Protein AF-A0A9P8PP50-F1 (afdb_monomer)

Sequence (103 aa):
GYGFPINKITWLDDNSSVSNKIMTSDRKIAKIWDRNDGDLFASMEPSVDINDVEYIPDSGMFFMANESIPMHTYYIPALGPAPKWCSFLDNITEELEEKPSDT

Organism: Wickerhamomyces pijperi (NCBI:txid599730)

Radius of gyration: 14.39 Å; Cα contacts (8 Å, |Δi|>4): 191; chains: 1; bounding box: 34×36×39 Å

Secondary structure (DSSP, 8-state):
--SPPEEEEEE-TT-TTS-SEEEEEESS-EEEEETTT--EEEEE--SS-EEEEEEPTTSSEEEEEESSSSPEEEE-GGG-PPPGGGHHHHHHHHHHHH-----

Structure (mmCIF, N/CA/C/O backbone):
data_AF-A0A9P8PP50-F1
#
_entry.id   AF-A0A9P8PP50-F1
#
loop_
_atom_site.group_PDB
_atom_site.id
_atom_site.type_symbol
_atom_site.label_atom_id
_atom_site.label_alt_id
_atom_site.label_comp_id
_atom_site.label_asym_id
_atom_site.label_entity_id
_atom_site.label_seq_id
_atom_site.pdbx_PDB_ins_code
_atom_site.Cartn_x
_atom_site.Cartn_y
_atom_site.Cartn_z
_atom_site.occupancy
_atom_site.B_iso_or_equiv
_atom_site.auth_seq_id
_atom_site.auth_comp_id
_atom_site.auth_asym_id
_atom_site.auth_atom_id
_atom_site.pdbx_PDB_model_num
ATOM 1 N N . GLY A 1 1 ? 7.751 -18.285 -1.659 1.00 52.47 1 GLY A N 1
ATOM 2 C CA . GLY A 1 1 ? 6.366 -17.801 -1.835 1.00 52.47 1 GLY A CA 1
ATOM 3 C C . GLY A 1 1 ? 5.400 -18.905 -1.460 1.00 52.47 1 GLY A C 1
ATOM 4 O O . GLY A 1 1 ? 5.822 -20.053 -1.416 1.00 52.47 1 GLY A O 1
ATOM 5 N N . TYR A 1 2 ? 4.139 -18.567 -1.188 1.00 67.06 2 TYR A N 1
ATOM 6 C CA . TYR A 1 2 ? 3.116 -19.527 -0.743 1.00 67.06 2 TYR A CA 1
ATOM 7 C C . TYR A 1 2 ? 2.372 -20.231 -1.896 1.00 67.06 2 TYR A C 1
ATOM 9 O O . TYR A 1 2 ? 1.509 -21.064 -1.641 1.00 67.06 2 TYR A O 1
ATOM 17 N N . GLY A 1 3 ? 2.709 -19.925 -3.155 1.00 75.56 3 GLY A N 1
ATOM 18 C CA . GLY A 1 3 ? 2.131 -20.580 -4.337 1.00 75.56 3 GLY A CA 1
ATOM 19 C C . GLY A 1 3 ? 0.712 -20.125 -4.694 1.00 75.56 3 GLY A C 1
ATOM 20 O O . GLY A 1 3 ? 0.064 -20.759 -5.521 1.00 75.56 3 GLY A O 1
ATOM 21 N N . PHE A 1 4 ? 0.226 -19.043 -4.082 1.00 84.38 4 PHE A N 1
ATOM 22 C CA . PHE A 1 4 ? -1.035 -18.401 -4.447 1.00 84.38 4 PHE A CA 1
ATOM 23 C C . PHE A 1 4 ? -0.850 -17.485 -5.666 1.00 84.38 4 PHE A C 1
ATOM 25 O O . PHE A 1 4 ? 0.272 -17.047 -5.925 1.00 84.38 4 PHE A O 1
ATOM 32 N N . PRO A 1 5 ? -1.922 -17.206 -6.431 1.00 87.38 5 PRO A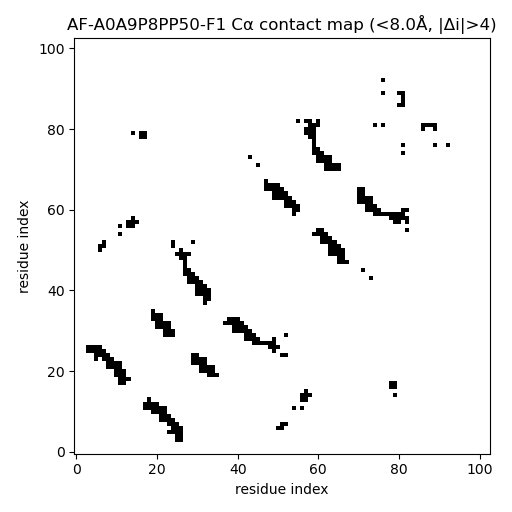 N 1
ATOM 33 C CA . PRO A 1 5 ? -1.853 -16.229 -7.506 1.00 87.38 5 PRO A CA 1
ATOM 34 C C . PRO A 1 5 ? -1.532 -14.838 -6.947 1.00 87.38 5 PRO A C 1
ATOM 36 O O . PRO A 1 5 ? -2.029 -14.453 -5.886 1.00 87.38 5 PRO A O 1
ATOM 39 N N . ILE A 1 6 ? -0.717 -14.097 -7.696 1.00 87.12 6 ILE A N 1
ATOM 40 C CA . ILE A 1 6 ? -0.468 -12.681 -7.439 1.00 87.12 6 ILE A CA 1
ATOM 41 C C . ILE A 1 6 ? -1.736 -11.932 -7.849 1.00 87.12 6 ILE A C 1
ATOM 43 O O . ILE A 1 6 ? -2.140 -11.986 -9.012 1.00 87.12 6 ILE A O 1
ATOM 47 N N . ASN A 1 7 ? -2.364 -11.251 -6.896 1.00 86.50 7 ASN A N 1
ATOM 48 C CA . ASN A 1 7 ? -3.598 -10.502 -7.118 1.00 86.50 7 ASN A CA 1
ATOM 49 C C . ASN A 1 7 ? -3.310 -9.128 -7.727 1.00 86.50 7 ASN A C 1
ATOM 51 O O . ASN A 1 7 ? -4.066 -8.660 -8.576 1.00 86.50 7 ASN A O 1
ATOM 55 N N . LYS A 1 8 ? -2.215 -8.480 -7.304 1.00 87.69 8 LYS A N 1
ATOM 56 C CA . LYS A 1 8 ? -1.884 -7.122 -7.743 1.00 87.69 8 LYS A CA 1
ATOM 57 C C . LYS A 1 8 ? -0.389 -6.854 -7.759 1.00 87.69 8 LYS A C 1
ATOM 59 O O . LYS A 1 8 ? 0.349 -7.318 -6.890 1.00 87.69 8 LYS A O 1
ATOM 64 N N . ILE A 1 9 ? 0.038 -6.083 -8.753 1.00 90.88 9 ILE A N 1
ATOM 65 C CA . ILE A 1 9 ? 1.404 -5.587 -8.897 1.00 90.88 9 ILE A CA 1
ATOM 66 C C . ILE A 1 9 ? 1.306 -4.100 -9.205 1.00 90.88 9 ILE A C 1
ATOM 68 O O . ILE A 1 9 ? 0.653 -3.722 -10.178 1.00 90.88 9 ILE A O 1
ATOM 72 N N . THR A 1 10 ? 1.959 -3.277 -8.392 1.00 88.12 10 THR A N 1
ATOM 73 C CA . THR A 1 10 ? 1.894 -1.821 -8.515 1.00 88.12 10 THR A CA 1
ATOM 74 C C . THR A 1 10 ? 3.280 -1.210 -8.352 1.00 88.12 10 THR A C 1
ATOM 76 O O . THR A 1 10 ? 4.064 -1.638 -7.504 1.00 88.12 10 THR A O 1
ATOM 79 N N . TRP A 1 11 ? 3.585 -0.210 -9.174 1.00 87.25 11 TRP A N 1
ATOM 80 C CA . TRP A 1 11 ? 4.819 0.566 -9.082 1.00 87.25 11 TRP A CA 1
ATOM 81 C C . TRP A 1 11 ? 4.666 1.661 -8.032 1.00 87.25 11 TRP A C 1
ATOM 83 O O . TRP A 1 11 ? 3.649 2.342 -8.008 1.00 87.25 11 TRP A O 1
ATOM 93 N N . LEU A 1 12 ? 5.680 1.842 -7.190 1.00 82.62 12 LEU A N 1
ATOM 94 C CA . LEU A 1 12 ? 5.729 2.900 -6.177 1.00 82.62 12 LEU A CA 1
ATOM 95 C C . LEU A 1 12 ? 6.561 4.095 -6.671 1.00 82.62 12 LEU A C 1
ATOM 97 O O . LEU A 1 12 ? 7.268 4.732 -5.898 1.00 82.62 12 LEU A O 1
ATOM 101 N N . ASP A 1 13 ? 6.501 4.382 -7.973 1.00 72.69 13 ASP A N 1
ATOM 102 C CA . ASP A 1 13 ? 7.354 5.384 -8.628 1.00 72.69 13 ASP A CA 1
ATOM 103 C C . ASP A 1 13 ? 6.878 6.832 -8.413 1.00 72.69 13 ASP A C 1
ATOM 105 O O . ASP A 1 13 ? 7.621 7.767 -8.706 1.00 72.69 13 ASP A O 1
ATOM 109 N N . ASP A 1 14 ? 5.673 7.031 -7.871 1.00 66.25 14 ASP A N 1
ATOM 110 C CA . ASP A 1 14 ? 5.122 8.371 -7.632 1.00 66.25 14 ASP A CA 1
ATOM 111 C C . ASP A 1 14 ? 5.824 9.110 -6.487 1.00 66.25 14 ASP A C 1
ATOM 113 O O . ASP A 1 14 ? 5.825 10.337 -6.455 1.00 66.25 14 ASP A O 1
ATOM 117 N N . ASN A 1 15 ? 6.452 8.391 -5.552 1.00 62.47 15 ASN A N 1
ATOM 118 C CA . ASN A 1 15 ? 7.096 9.020 -4.406 1.00 62.47 15 ASN A CA 1
ATOM 119 C C . ASN A 1 15 ? 8.529 9.452 -4.761 1.00 62.47 15 ASN A C 1
ATOM 121 O O . ASN A 1 15 ? 9.434 8.628 -4.899 1.00 62.47 15 ASN A O 1
ATOM 125 N N . SER A 1 16 ? 8.753 10.765 -4.864 1.00 55.81 16 SER A N 1
ATOM 126 C CA . SER A 1 16 ? 10.050 11.358 -5.248 1.00 55.81 16 SER A CA 1
ATOM 127 C C . SER A 1 16 ? 11.219 10.955 -4.331 1.00 55.81 16 SER A C 1
ATOM 129 O O . SER A 1 16 ? 12.376 11.001 -4.748 1.00 55.81 16 SER A O 1
ATOM 131 N N . SER A 1 17 ? 10.930 10.548 -3.092 1.00 56.81 17 SER A N 1
ATOM 132 C CA . SER A 1 17 ? 11.917 10.135 -2.084 1.00 56.81 17 SER A CA 1
ATOM 133 C C . SER A 1 17 ? 12.353 8.673 -2.223 1.00 56.81 17 SER A C 1
ATOM 135 O O . SER A 1 17 ? 13.456 8.321 -1.808 1.00 56.81 17 SER A O 1
ATOM 137 N N . VAL A 1 18 ? 11.502 7.818 -2.800 1.00 61.62 18 VAL A N 1
ATOM 138 C CA . VAL A 1 18 ? 11.705 6.365 -2.856 1.00 61.62 18 VAL A CA 1
ATOM 139 C C . VAL A 1 18 ? 11.313 5.838 -4.237 1.00 61.62 18 VAL A C 1
ATOM 141 O O . VAL A 1 18 ? 10.415 5.019 -4.399 1.00 61.62 18 VAL A O 1
ATOM 144 N N . SER A 1 19 ? 12.003 6.349 -5.254 1.00 66.69 19 SER A N 1
ATOM 145 C CA . SER A 1 19 ? 11.837 5.885 -6.633 1.00 66.69 19 SER A CA 1
ATOM 146 C C . SER A 1 19 ? 12.358 4.452 -6.807 1.00 66.69 19 SER A C 1
ATOM 148 O O . SER A 1 19 ? 13.340 4.065 -6.168 1.00 66.69 19 SER A O 1
ATOM 150 N N . ASN A 1 20 ? 11.755 3.683 -7.722 1.00 78.75 20 ASN A N 1
ATOM 151 C CA . ASN A 1 20 ? 12.170 2.326 -8.105 1.00 78.75 20 ASN A CA 1
ATOM 152 C C . ASN A 1 20 ? 11.827 1.212 -7.104 1.00 78.75 20 ASN A C 1
ATOM 154 O O . ASN A 1 20 ? 12.578 0.244 -6.969 1.00 78.75 20 ASN A O 1
ATOM 158 N N . LYS A 1 21 ? 10.674 1.290 -6.435 1.00 87.06 21 LYS A N 1
ATOM 159 C CA . LYS A 1 21 ? 10.134 0.154 -5.674 1.00 87.06 21 LYS A CA 1
ATOM 160 C C . LYS A 1 21 ? 8.898 -0.422 -6.343 1.00 87.06 21 LYS A C 1
ATOM 162 O O . LYS A 1 21 ? 8.105 0.286 -6.960 1.00 87.06 21 LYS A O 1
ATOM 167 N N . ILE A 1 22 ? 8.738 -1.732 -6.220 1.00 89.75 22 ILE A N 1
ATOM 168 C CA . ILE A 1 22 ? 7.585 -2.457 -6.743 1.00 89.75 22 ILE A CA 1
ATOM 169 C C . ILE A 1 22 ? 6.882 -3.177 -5.602 1.00 89.75 22 ILE A C 1
ATOM 171 O O . ILE A 1 22 ? 7.508 -3.870 -4.801 1.00 89.75 22 ILE A O 1
ATOM 175 N N . MET A 1 23 ? 5.567 -3.017 -5.531 1.00 89.94 23 MET A N 1
ATOM 176 C CA . MET A 1 23 ? 4.721 -3.760 -4.615 1.00 89.94 23 MET A CA 1
ATOM 177 C C . MET A 1 23 ? 4.088 -4.939 -5.349 1.00 89.94 23 MET A C 1
ATOM 179 O O . MET A 1 23 ? 3.480 -4.779 -6.405 1.00 89.94 23 MET A O 1
ATOM 183 N N . THR A 1 24 ? 4.191 -6.125 -4.763 1.00 90.94 24 THR A N 1
ATOM 184 C CA . THR A 1 24 ? 3.524 -7.348 -5.218 1.00 90.94 24 THR A CA 1
ATOM 185 C C . THR A 1 24 ? 2.632 -7.868 -4.101 1.00 90.94 24 THR A C 1
ATOM 187 O O . THR A 1 24 ? 3.122 -8.076 -2.991 1.00 90.94 24 THR A O 1
ATOM 190 N N . SER A 1 25 ? 1.358 -8.118 -4.380 1.00 91.25 25 SER A N 1
ATOM 191 C CA . SER A 1 25 ? 0.418 -8.677 -3.409 1.00 91.25 25 SER A CA 1
ATOM 192 C C . SER A 1 25 ? -0.110 -10.028 -3.861 1.00 91.25 25 SER A C 1
ATOM 194 O O . SER A 1 25 ? -0.685 -10.148 -4.942 1.00 91.25 25 SER A O 1
ATOM 196 N N . ASP A 1 26 ? 0.013 -11.013 -2.980 1.00 90.56 26 ASP A N 1
ATOM 197 C CA . ASP A 1 26 ? -0.693 -12.289 -3.048 1.00 90.56 26 ASP A CA 1
ATOM 198 C C . ASP A 1 26 ? -1.958 -12.217 -2.178 1.00 90.56 26 ASP A C 1
ATOM 200 O O . ASP A 1 26 ? -2.199 -11.236 -1.472 1.00 90.56 26 ASP A O 1
ATOM 204 N N . ARG A 1 27 ? -2.733 -13.307 -2.146 1.00 88.88 27 ARG A N 1
ATOM 205 C CA . ARG A 1 27 ? -3.890 -13.455 -1.248 1.00 88.88 27 ARG A CA 1
ATOM 206 C C . ARG A 1 27 ? -3.542 -13.352 0.245 1.00 88.88 27 ARG A C 1
ATOM 208 O O . ARG A 1 27 ? -4.414 -13.043 1.041 1.00 88.88 27 ARG A O 1
ATOM 215 N N . LYS A 1 28 ? -2.302 -13.634 0.653 1.00 86.75 28 LYS A N 1
ATOM 216 C CA . LYS A 1 28 ? -1.914 -13.642 2.079 1.00 86.75 28 LYS A CA 1
ATOM 217 C C . LYS A 1 28 ? -0.889 -12.596 2.477 1.00 86.75 28 LYS A C 1
ATOM 219 O O . LYS A 1 28 ? -0.782 -12.289 3.655 1.00 86.75 28 LYS A O 1
ATOM 224 N N . ILE A 1 29 ? -0.073 -12.135 1.536 1.00 89.56 29 ILE A N 1
ATOM 225 C CA . ILE A 1 29 ? 1.092 -11.308 1.844 1.00 89.56 29 ILE A CA 1
ATOM 226 C C . ILE A 1 29 ? 1.238 -10.260 0.761 1.00 89.56 29 ILE A C 1
ATOM 228 O O . ILE A 1 29 ? 1.188 -10.588 -0.424 1.00 89.56 29 ILE A O 1
ATOM 232 N N . ALA A 1 30 ? 1.500 -9.031 1.181 1.00 90.88 30 ALA A N 1
ATOM 233 C CA . ALA A 1 30 ? 1.979 -7.977 0.308 1.00 90.88 30 ALA A CA 1
ATOM 234 C C . ALA A 1 30 ? 3.466 -7.731 0.575 1.00 90.88 30 ALA A C 1
ATOM 236 O O . ALA A 1 30 ? 3.896 -7.581 1.715 1.00 90.88 30 ALA A O 1
ATOM 237 N N . LYS A 1 31 ? 4.272 -7.718 -0.481 1.00 90.56 31 LYS A N 1
ATOM 238 C CA . LYS A 1 31 ? 5.721 -7.521 -0.421 1.00 90.56 31 LYS A CA 1
ATOM 239 C C . LYS A 1 31 ? 6.124 -6.325 -1.248 1.00 90.56 31 LYS A C 1
ATOM 241 O O . LYS A 1 31 ? 5.552 -6.080 -2.306 1.00 90.56 31 LYS A O 1
ATOM 246 N N . ILE A 1 32 ? 7.135 -5.623 -0.766 1.00 90.81 32 ILE A N 1
ATOM 247 C CA . ILE A 1 32 ? 7.746 -4.499 -1.457 1.00 90.81 32 ILE A CA 1
ATOM 248 C C . ILE A 1 32 ? 9.181 -4.886 -1.763 1.00 90.81 32 ILE A C 1
ATOM 250 O O . ILE A 1 32 ? 9.925 -5.294 -0.870 1.00 90.81 32 ILE A O 1
ATOM 254 N N . TRP A 1 33 ? 9.550 -4.757 -3.026 1.00 90.06 33 TRP A N 1
ATOM 255 C CA . TRP A 1 33 ? 10.859 -5.114 -3.542 1.00 90.06 33 TRP A CA 1
ATOM 256 C C . TRP A 1 33 ? 11.544 -3.881 -4.101 1.00 90.06 33 TRP A C 1
ATOM 258 O O . TRP A 1 33 ? 10.889 -2.982 -4.643 1.00 90.06 33 TRP A O 1
ATOM 268 N N . ASP A 1 34 ? 12.864 -3.855 -3.987 1.00 88.44 34 ASP A N 1
ATOM 269 C CA . ASP A 1 34 ? 13.670 -2.922 -4.754 1.00 88.44 34 ASP A CA 1
ATOM 270 C C . ASP A 1 34 ? 13.780 -3.398 -6.203 1.00 88.44 34 ASP A C 1
ATOM 272 O O . ASP A 1 34 ? 14.056 -4.569 -6.471 1.00 88.44 34 ASP A O 1
ATOM 276 N N . ARG A 1 35 ? 13.549 -2.498 -7.156 1.00 84.12 35 ARG A N 1
ATOM 277 C CA . ARG A 1 35 ? 13.644 -2.817 -8.582 1.00 84.12 35 ARG A CA 1
ATOM 278 C C . ARG A 1 35 ? 15.089 -3.046 -9.024 1.00 84.12 35 ARG A C 1
ATOM 280 O O . ARG A 1 35 ? 15.295 -3.787 -9.983 1.00 84.12 35 ARG A O 1
ATOM 287 N N . ASN A 1 36 ? 16.056 -2.388 -8.386 1.00 84.00 36 ASN A N 1
ATOM 288 C CA . ASN A 1 36 ? 17.449 -2.415 -8.826 1.00 84.00 36 ASN A CA 1
ATOM 289 C C . ASN A 1 36 ? 18.149 -3.697 -8.376 1.00 84.00 36 ASN A C 1
ATOM 291 O O . ASN A 1 36 ? 18.748 -4.390 -9.197 1.00 84.00 36 ASN A O 1
ATOM 295 N N . ASP A 1 37 ? 18.007 -4.027 -7.09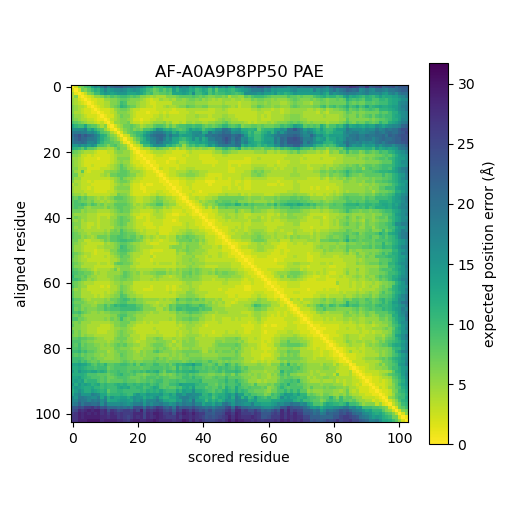3 1.00 82.56 37 ASP A N 1
ATOM 296 C CA . ASP A 1 37 ? 18.726 -5.144 -6.474 1.00 82.56 37 ASP A CA 1
ATOM 297 C C . ASP A 1 37 ? 17.855 -6.404 -6.335 1.00 82.56 37 ASP A C 1
ATOM 299 O O . ASP A 1 37 ? 18.370 -7.507 -6.166 1.00 82.56 37 ASP A O 1
ATOM 303 N N . GLY A 1 38 ? 16.526 -6.271 -6.439 1.00 82.81 38 GLY A N 1
ATOM 304 C CA . GLY A 1 38 ? 15.590 -7.370 -6.182 1.00 82.81 38 GLY A CA 1
ATOM 305 C C . GLY A 1 38 ? 15.466 -7.729 -4.699 1.00 82.81 38 GLY A C 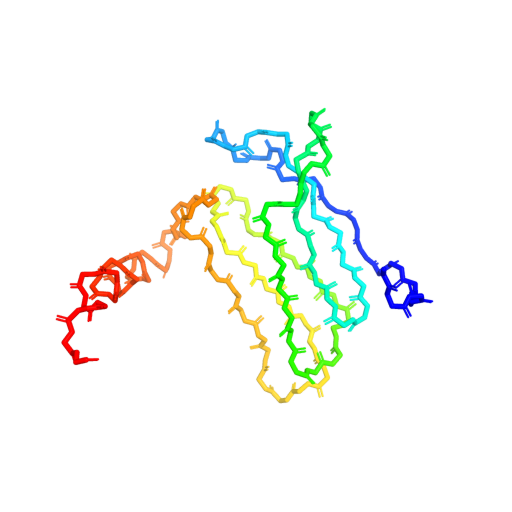1
ATOM 306 O O . GLY A 1 38 ? 14.805 -8.714 -4.361 1.00 82.81 38 GLY A O 1
ATOM 307 N N . ASP A 1 39 ? 16.081 -6.938 -3.819 1.00 87.56 39 ASP A N 1
ATOM 308 C CA . ASP A 1 39 ? 16.040 -7.139 -2.379 1.00 87.56 39 ASP A CA 1
ATOM 309 C C . ASP A 1 39 ? 14.656 -6.823 -1.809 1.00 87.56 39 ASP A C 1
ATOM 311 O O . ASP A 1 39 ? 13.939 -5.914 -2.247 1.00 87.56 39 ASP A O 1
ATOM 315 N N . LEU A 1 40 ? 14.269 -7.605 -0.803 1.00 87.12 40 LEU A N 1
ATOM 316 C CA . LEU A 1 40 ? 13.009 -7.420 -0.100 1.00 87.12 40 LEU A CA 1
ATOM 317 C C . LEU A 1 40 ? 13.134 -6.226 0.849 1.00 87.12 40 LEU A C 1
ATOM 319 O O . LEU A 1 40 ? 13.896 -6.274 1.810 1.00 87.12 40 LEU A O 1
ATOM 323 N N . PHE A 1 41 ? 12.340 -5.186 0.612 1.00 86.81 41 PHE A N 1
ATOM 324 C CA . PHE A 1 41 ? 12.302 -4.006 1.469 1.00 86.81 41 PHE A CA 1
ATOM 325 C C . PHE A 1 41 ? 11.392 -4.221 2.682 1.00 86.81 41 PHE A C 1
ATOM 327 O O . PHE A 1 41 ? 11.797 -4.014 3.821 1.00 86.81 41 PHE A O 1
ATOM 334 N N . ALA A 1 42 ? 10.155 -4.658 2.438 1.00 87.44 42 ALA A N 1
ATOM 335 C CA . 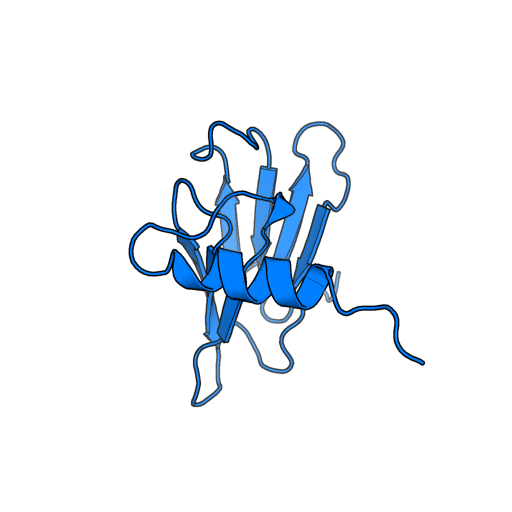ALA A 1 42 ? 9.170 -4.892 3.488 1.00 87.44 42 ALA A CA 1
ATOM 336 C C . ALA A 1 42 ? 8.220 -6.034 3.114 1.00 87.44 42 ALA A C 1
ATOM 338 O O . ALA A 1 42 ? 7.925 -6.264 1.937 1.00 87.44 42 ALA A O 1
ATOM 339 N N . SER A 1 43 ? 7.722 -6.737 4.132 1.00 89.50 43 SER A N 1
ATOM 340 C CA . SER A 1 43 ? 6.704 -7.784 4.012 1.00 89.50 43 SER A CA 1
ATOM 341 C C . SER A 1 43 ? 5.562 -7.465 4.968 1.00 89.50 43 SER A C 1
ATOM 343 O O . SER A 1 43 ? 5.778 -7.325 6.169 1.00 89.50 43 SER A O 1
ATOM 345 N N . MET A 1 44 ? 4.358 -7.338 4.430 1.00 88.62 44 MET A N 1
ATOM 346 C CA . MET A 1 44 ? 3.127 -7.086 5.166 1.00 88.62 44 MET A CA 1
ATOM 347 C C . MET A 1 44 ? 2.294 -8.367 5.159 1.00 88.62 44 MET A C 1
ATOM 349 O O . MET A 1 44 ? 1.838 -8.819 4.106 1.00 88.62 44 MET A O 1
ATOM 353 N N . GLU A 1 45 ? 2.122 -8.956 6.340 1.00 88.19 45 GLU A N 1
ATOM 354 C CA . GLU A 1 45 ? 1.438 -10.236 6.537 1.00 88.19 45 GLU A CA 1
ATOM 355 C C . GLU A 1 45 ? 0.191 -10.027 7.407 1.00 88.19 45 GLU A C 1
ATOM 357 O O . GLU A 1 45 ? 0.274 -10.087 8.637 1.00 88.19 45 GLU A O 1
ATOM 362 N N . PRO A 1 46 ? -0.974 -9.730 6.809 1.00 84.62 46 PRO A N 1
ATOM 363 C CA . PRO A 1 46 ? -2.224 -9.737 7.549 1.00 84.62 46 PRO A CA 1
ATOM 364 C C . PRO A 1 46 ? -2.622 -11.165 7.941 1.00 84.62 46 PRO A C 1
ATOM 366 O O . PRO A 1 46 ? -2.316 -12.146 7.265 1.00 84.62 46 PRO A O 1
ATOM 369 N N . SER A 1 47 ? -3.361 -11.281 9.043 1.00 86.12 47 SER A N 1
ATOM 370 C CA . SER A 1 47 ? -3.906 -12.558 9.525 1.00 86.12 47 SER A CA 1
ATOM 371 C C . SER A 1 47 ? -5.062 -13.087 8.669 1.00 86.12 47 SER A C 1
ATOM 373 O O . SER A 1 47 ? -5.435 -14.256 8.782 1.00 86.12 47 SER A O 1
ATOM 375 N N . VAL A 1 48 ? -5.625 -12.230 7.820 1.00 88.81 48 VAL A N 1
ATOM 376 C CA . VAL A 1 48 ? -6.784 -12.491 6.967 1.00 88.81 48 VAL A CA 1
ATOM 377 C C . VAL A 1 48 ? -6.420 -12.337 5.497 1.00 88.81 48 VAL A C 1
ATOM 379 O O . VAL A 1 48 ? -5.474 -11.632 5.148 1.00 88.81 48 VAL A O 1
ATOM 382 N N . ASP A 1 49 ? -7.185 -13.001 4.634 1.00 88.69 49 ASP A N 1
ATOM 383 C CA . ASP A 1 49 ? -6.936 -12.975 3.198 1.00 88.69 49 ASP A CA 1
ATOM 384 C C . ASP A 1 49 ? -7.187 -11.575 2.611 1.00 88.69 49 ASP A C 1
ATOM 386 O O . ASP A 1 49 ? -8.205 -10.938 2.893 1.00 88.69 49 ASP A O 1
ATOM 390 N N . ILE A 1 50 ? -6.244 -11.122 1.787 1.00 89.50 50 ILE A N 1
ATOM 391 C CA . ILE A 1 50 ? -6.265 -9.873 1.033 1.00 89.50 50 ILE A CA 1
ATOM 392 C C . ILE A 1 50 ? -6.920 -10.121 -0.326 1.00 89.50 50 ILE A C 1
ATOM 394 O O . ILE A 1 50 ? -6.506 -10.998 -1.091 1.00 89.50 50 ILE A O 1
ATOM 398 N N . ASN A 1 51 ? -7.887 -9.276 -0.655 1.00 89.31 51 ASN A N 1
ATOM 399 C CA . ASN A 1 51 ? -8.511 -9.217 -1.968 1.00 89.31 51 ASN A CA 1
ATOM 400 C C . ASN A 1 51 ? -7.823 -8.192 -2.870 1.00 89.31 51 ASN A C 1
ATOM 402 O O . ASN A 1 51 ? -7.534 -8.494 -4.025 1.00 89.31 51 ASN A O 1
ATOM 406 N N . ASP A 1 52 ? -7.535 -7.003 -2.338 1.00 88.38 52 ASP A N 1
ATOM 407 C CA . ASP A 1 52 ? -6.915 -5.912 -3.090 1.00 88.38 52 ASP A CA 1
ATOM 408 C C . ASP A 1 52 ? -6.048 -5.032 -2.176 1.00 88.38 52 ASP A C 1
ATOM 410 O O . ASP A 1 52 ? -6.291 -4.948 -0.970 1.00 88.38 52 ASP A O 1
ATOM 414 N N . VAL A 1 53 ? -5.040 -4.376 -2.750 1.00 90.25 53 VAL A N 1
ATOM 415 C CA . VAL A 1 53 ? -4.160 -3.426 -2.058 1.00 90.25 53 VAL A CA 1
ATOM 416 C C . VAL A 1 53 ? -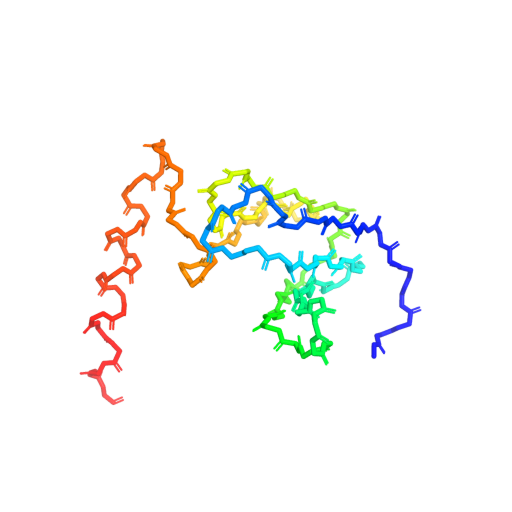4.011 -2.166 -2.893 1.00 90.25 53 VAL A C 1
ATOM 418 O O . VAL A 1 53 ? -3.681 -2.242 -4.072 1.00 90.25 53 VAL A O 1
ATOM 421 N N . GLU A 1 54 ? -4.193 -1.004 -2.285 1.00 89.69 54 GLU A N 1
ATOM 422 C CA . GLU A 1 54 ? -3.972 0.291 -2.926 1.00 89.69 54 GLU A CA 1
ATOM 423 C C . GLU A 1 54 ? -2.978 1.109 -2.105 1.00 89.69 54 GLU A C 1
ATOM 425 O O . GLU A 1 54 ? -3.084 1.166 -0.879 1.00 89.69 54 GLU A O 1
ATOM 430 N N . TYR A 1 55 ? -2.008 1.735 -2.769 1.00 88.38 55 TYR A N 1
ATOM 431 C CA . TYR A 1 55 ? -1.097 2.675 -2.119 1.00 88.38 55 TYR A CA 1
ATOM 432 C C . TYR A 1 55 ? -1.576 4.099 -2.378 1.00 88.38 55 TYR A C 1
ATOM 434 O O . TYR A 1 55 ? -2.202 4.385 -3.397 1.00 88.38 55 TYR A O 1
ATOM 442 N N . ILE A 1 56 ? -1.280 5.003 -1.454 1.00 86.94 56 ILE A N 1
ATOM 443 C CA . ILE A 1 56 ? -1.577 6.418 -1.644 1.00 86.94 56 ILE A CA 1
ATOM 444 C C . ILE A 1 56 ? -0.321 7.107 -2.198 1.00 86.94 56 ILE A C 1
ATOM 446 O O . ILE A 1 56 ? 0.723 7.049 -1.537 1.00 86.94 56 ILE A O 1
ATOM 450 N N . PRO A 1 57 ? -0.410 7.795 -3.351 1.00 84.25 57 PRO A N 1
ATOM 451 C CA . PRO A 1 57 ? 0.706 8.548 -3.919 1.00 84.25 57 PRO A CA 1
ATOM 452 C C . PRO A 1 57 ? 1.315 9.541 -2.922 1.00 84.25 57 PRO A C 1
ATOM 454 O O . PRO A 1 57 ? 0.611 10.080 -2.067 1.00 84.25 57 PRO A O 1
ATOM 457 N N . ASP A 1 58 ? 2.625 9.773 -3.035 1.00 82.00 58 ASP A N 1
ATOM 458 C CA . ASP A 1 58 ? 3.407 10.668 -2.164 1.00 82.00 58 ASP A CA 1
ATOM 459 C C . ASP A 1 58 ? 3.374 10.340 -0.658 1.00 82.00 58 ASP A C 1
ATOM 461 O O . ASP A 1 58 ? 3.769 11.165 0.167 1.00 82.00 58 ASP A O 1
ATOM 465 N N . SER A 1 59 ? 2.929 9.141 -0.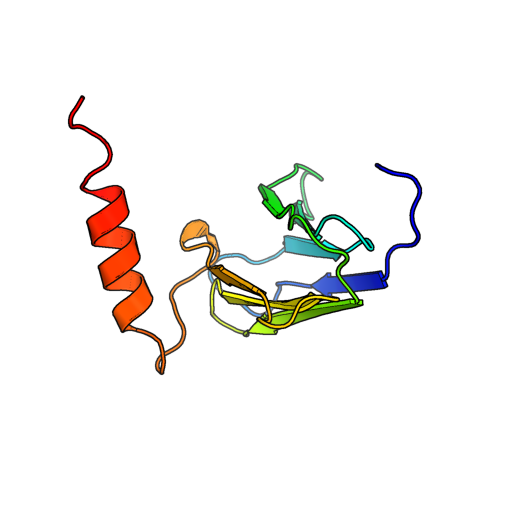270 1.00 84.44 59 SER A N 1
ATOM 466 C CA . SER A 1 59 ? 2.873 8.737 1.138 1.00 84.44 59 SER A CA 1
ATOM 467 C C . SER A 1 59 ? 3.322 7.295 1.365 1.00 84.44 59 SER A C 1
ATOM 469 O O . SER A 1 59 ? 3.380 6.492 0.435 1.00 84.44 59 SER A O 1
ATOM 471 N N . GLY A 1 60 ? 3.614 6.960 2.622 1.00 85.38 60 GLY A N 1
ATOM 472 C CA . GLY A 1 60 ? 3.918 5.594 3.059 1.00 85.38 60 GLY A CA 1
ATOM 473 C C . GLY A 1 60 ? 2.687 4.744 3.402 1.00 85.38 60 GLY A C 1
ATOM 474 O O . GLY A 1 60 ? 2.831 3.722 4.074 1.00 85.38 60 GLY A O 1
ATOM 475 N N . MET A 1 61 ? 1.472 5.176 3.035 1.00 88.44 61 MET A N 1
ATOM 476 C CA . MET A 1 61 ? 0.224 4.508 3.423 1.00 88.44 61 MET A CA 1
ATOM 477 C C . MET A 1 61 ? -0.294 3.523 2.369 1.00 88.44 61 MET A C 1
ATOM 479 O O . MET A 1 61 ? -0.385 3.833 1.181 1.00 88.44 61 MET A O 1
ATOM 483 N N . PHE A 1 62 ? -0.733 2.363 2.855 1.00 89.69 62 PHE A N 1
ATOM 484 C CA . PHE A 1 62 ? -1.312 1.269 2.084 1.00 89.69 62 PHE A CA 1
ATOM 485 C C . PHE A 1 62 ? -2.663 0.870 2.668 1.00 89.69 62 PHE A C 1
ATOM 487 O O . PHE A 1 62 ? -2.780 0.599 3.863 1.00 89.69 62 PHE A O 1
ATOM 494 N N . PHE A 1 63 ? -3.673 0.766 1.815 1.00 90.31 63 PHE A N 1
ATOM 495 C CA . PHE A 1 63 ? -4.975 0.213 2.153 1.00 90.31 63 PHE A CA 1
ATOM 496 C C . PHE A 1 63 ? -5.088 -1.207 1.633 1.00 90.31 63 PHE A C 1
ATOM 498 O O . PHE A 1 63 ? -4.855 -1.460 0.455 1.00 90.31 63 PHE A O 1
ATOM 505 N N . MET A 1 64 ? -5.487 -2.127 2.503 1.00 90.56 64 MET A N 1
ATOM 506 C CA . MET A 1 64 ? -5.734 -3.518 2.157 1.00 90.56 64 MET A CA 1
ATOM 507 C C . MET A 1 64 ? -7.212 -3.835 2.346 1.00 90.56 64 MET A C 1
ATOM 509 O O . MET A 1 64 ? -7.752 -3.778 3.455 1.00 90.56 64 MET A O 1
ATOM 513 N N . ALA A 1 65 ? -7.865 -4.197 1.248 1.00 90.19 65 ALA A N 1
ATOM 514 C CA . ALA A 1 65 ? -9.182 -4.802 1.278 1.00 90.19 65 ALA A CA 1
ATOM 515 C C . ALA A 1 65 ? -9.018 -6.279 1.634 1.00 90.19 65 ALA A C 1
ATOM 517 O O . ALA A 1 65 ? -8.356 -7.024 0.912 1.00 90.19 65 ALA A O 1
ATOM 518 N N . ASN A 1 66 ? -9.614 -6.704 2.743 1.00 90.00 66 ASN A N 1
ATOM 519 C CA . ASN A 1 66 ? -9.527 -8.074 3.229 1.00 90.00 66 ASN A CA 1
ATOM 520 C C . ASN A 1 66 ? -10.902 -8.640 3.592 1.00 90.00 66 ASN A C 1
ATOM 522 O O . ASN A 1 66 ? -11.895 -7.919 3.620 1.00 90.00 66 ASN A O 1
ATOM 526 N N . GLU A 1 67 ? -10.949 -9.936 3.885 1.00 88.12 67 GLU A N 1
ATOM 527 C CA . GLU A 1 67 ? -12.174 -10.669 4.250 1.00 88.12 67 GLU A CA 1
ATOM 528 C C . GLU A 1 67 ? -12.638 -10.437 5.706 1.00 88.12 67 GLU A C 1
ATOM 530 O O . GLU A 1 67 ? -13.420 -11.214 6.256 1.00 88.12 67 GLU A O 1
ATOM 535 N N . SER A 1 68 ? -12.145 -9.392 6.376 1.00 86.38 68 SER A N 1
ATOM 536 C CA . SER A 1 68 ? -12.528 -9.071 7.753 1.00 86.38 68 SER A CA 1
ATOM 537 C C . SER A 1 68 ? -13.455 -7.858 7.823 1.00 86.38 68 SER A C 1
ATOM 539 O O . SER A 1 68 ? -13.555 -7.077 6.882 1.00 86.38 68 SER A O 1
ATOM 541 N N . ILE A 1 69 ? -14.150 -7.696 8.953 1.00 85.12 69 ILE A N 1
ATOM 542 C CA . ILE A 1 69 ? -15.044 -6.548 9.173 1.00 85.12 69 ILE A CA 1
ATOM 543 C C . ILE A 1 69 ? -14.260 -5.217 9.128 1.00 85.12 69 ILE A C 1
ATOM 545 O O . ILE A 1 69 ? -14.726 -4.291 8.462 1.00 85.12 69 ILE A O 1
ATOM 549 N N . PRO A 1 70 ? -13.090 -5.079 9.793 1.00 89.19 70 PRO A N 1
ATOM 550 C CA . PRO A 1 70 ? -12.250 -3.897 9.629 1.00 89.19 70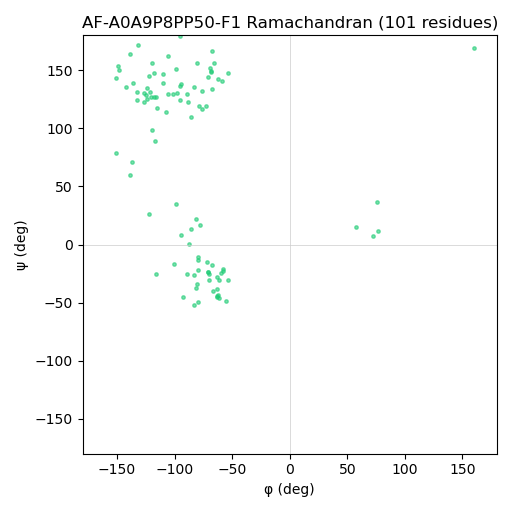 PRO A CA 1
ATOM 551 C C . PRO A 1 70 ? -11.262 -4.046 8.463 1.00 89.19 70 PRO A C 1
ATOM 553 O O . PRO A 1 70 ? -10.379 -4.907 8.474 1.00 89.19 70 PRO A O 1
ATOM 556 N N . MET A 1 71 ? -11.322 -3.128 7.497 1.00 87.69 71 MET A N 1
ATOM 557 C CA . MET A 1 71 ? -10.253 -2.999 6.503 1.00 87.69 71 MET A CA 1
ATOM 558 C C . MET A 1 71 ? -8.922 -2.700 7.197 1.00 87.69 71 MET A C 1
ATOM 560 O O . MET A 1 71 ? -8.880 -1.959 8.181 1.00 87.69 71 MET A O 1
ATOM 564 N N . HIS A 1 72 ? -7.840 -3.295 6.701 1.00 88.88 72 HIS A N 1
ATOM 565 C CA . HIS A 1 72 ? -6.517 -3.081 7.276 1.00 88.88 72 HIS A CA 1
ATOM 566 C C . HIS A 1 72 ? -5.791 -1.973 6.522 1.00 88.88 72 HIS A C 1
ATOM 568 O O . HIS A 1 72 ? -5.803 -1.923 5.293 1.00 88.88 72 HIS A O 1
ATOM 574 N N . THR A 1 73 ? -5.123 -1.111 7.277 1.00 89.19 73 THR A N 1
ATOM 575 C CA . THR A 1 73 ? -4.303 -0.030 6.739 1.00 89.19 73 THR A CA 1
ATOM 576 C C . THR A 1 73 ? -2.911 -0.166 7.325 1.00 89.19 73 THR A C 1
ATOM 578 O O . THR A 1 73 ? -2.762 -0.282 8.541 1.00 89.19 73 THR A O 1
ATOM 581 N N . TYR A 1 74 ? -1.901 -0.156 6.466 1.00 88.56 74 TYR A N 1
ATOM 582 C CA . TYR A 1 74 ? -0.501 -0.196 6.860 1.00 88.56 74 TYR A CA 1
ATOM 583 C C . TYR A 1 74 ? 0.140 1.150 6.564 1.00 88.56 74 TYR A C 1
ATOM 585 O O . TYR A 1 74 ? -0.111 1.751 5.521 1.00 88.56 74 TYR A O 1
ATOM 593 N N . TYR A 1 75 ? 0.970 1.619 7.487 1.00 87.88 75 TYR A N 1
ATOM 594 C CA . TYR A 1 75 ? 1.755 2.828 7.313 1.00 87.88 75 TYR A CA 1
ATOM 595 C C . TYR A 1 75 ? 3.232 2.495 7.517 1.00 87.88 75 TYR A C 1
ATOM 597 O O . TYR A 1 75 ? 3.597 1.890 8.524 1.00 87.88 75 TYR A O 1
ATOM 605 N N . ILE A 1 76 ? 4.057 2.836 6.528 1.00 86.56 76 ILE A N 1
ATOM 606 C CA . ILE A 1 76 ? 5.497 2.591 6.526 1.00 86.56 76 ILE A CA 1
ATOM 607 C C . ILE A 1 76 ? 6.204 3.953 6.433 1.00 86.56 76 ILE A C 1
ATOM 609 O O . ILE A 1 76 ? 6.357 4.469 5.322 1.00 86.56 76 ILE A O 1
ATOM 613 N N . PRO A 1 77 ? 6.680 4.522 7.556 1.00 82.25 77 PRO A N 1
ATOM 614 C CA . PRO A 1 77 ? 7.310 5.848 7.564 1.00 82.25 77 PRO A CA 1
ATOM 615 C C . PRO A 1 77 ? 8.600 5.892 6.730 1.00 82.25 77 PRO A C 1
ATOM 617 O O . PRO A 1 77 ? 8.928 6.907 6.123 1.00 82.25 77 PRO A O 1
ATOM 620 N N . ALA A 1 78 ? 9.294 4.756 6.596 1.00 81.62 78 ALA A N 1
ATOM 621 C CA . ALA A 1 78 ? 10.487 4.633 5.758 1.00 81.62 78 ALA A CA 1
ATOM 622 C C . ALA A 1 78 ? 10.218 4.769 4.242 1.00 81.62 78 ALA A C 1
ATOM 624 O O . ALA A 1 78 ? 11.158 4.978 3.478 1.00 81.62 78 ALA A O 1
ATOM 625 N N . LEU A 1 79 ? 8.963 4.620 3.790 1.00 81.38 79 LEU A N 1
ATOM 626 C CA . LEU A 1 79 ? 8.578 4.811 2.382 1.00 81.38 79 LEU A CA 1
ATOM 627 C C . LEU A 1 79 ? 8.181 6.255 2.071 1.00 81.38 79 LEU A C 1
ATOM 629 O O . LEU A 1 79 ? 8.271 6.680 0.922 1.00 81.38 79 LEU A O 1
ATOM 633 N N . GLY A 1 80 ? 7.736 7.003 3.074 1.00 84.06 80 GLY A N 1
ATOM 634 C CA . GLY A 1 80 ? 7.308 8.382 2.921 1.00 84.06 80 GLY A CA 1
ATOM 635 C C . GLY A 1 80 ? 6.411 8.830 4.072 1.00 84.06 80 GLY A C 1
ATOM 636 O O . GLY A 1 80 ? 5.945 7.991 4.843 1.00 84.06 80 GLY A O 1
ATOM 637 N N . PRO A 1 81 ? 6.139 10.142 4.160 1.00 86.44 81 PRO A N 1
ATOM 638 C CA . PRO A 1 81 ? 5.333 10.720 5.232 1.00 86.44 81 PRO A CA 1
ATOM 639 C C . PRO A 1 81 ? 3.866 10.281 5.151 1.00 86.44 81 PRO A C 1
ATOM 641 O O . PRO A 1 81 ? 3.402 9.771 4.122 1.00 86.44 81 PRO A O 1
ATOM 644 N N . ALA A 1 82 ? 3.104 10.524 6.215 1.00 86.56 82 ALA A N 1
ATOM 645 C CA . ALA A 1 82 ? 1.662 10.372 6.181 1.00 86.56 82 ALA A CA 1
ATOM 646 C C . ALA A 1 82 ? 1.026 11.446 5.271 1.00 86.56 82 ALA A C 1
ATOM 648 O O . ALA A 1 82 ? 1.514 12.577 5.152 1.00 86.56 82 ALA A O 1
ATOM 649 N N . PRO A 1 83 ? -0.099 11.139 4.606 1.00 85.38 83 PRO A N 1
ATOM 650 C CA . PRO A 1 83 ? -0.796 12.112 3.785 1.00 85.38 83 PRO A CA 1
ATOM 651 C C . PRO A 1 83 ? -1.369 13.235 4.661 1.00 85.38 83 PRO A C 1
ATOM 653 O O . PRO A 1 83 ? -1.667 13.046 5.836 1.00 85.38 83 PRO A O 1
ATOM 656 N N . LYS A 1 84 ? -1.602 14.416 4.074 1.00 83.75 84 LYS A N 1
ATOM 657 C CA . LYS A 1 84 ? -1.984 15.646 4.806 1.00 83.75 84 LYS A CA 1
ATOM 658 C C . LYS A 1 84 ? -3.203 15.506 5.730 1.00 83.75 84 LYS A C 1
ATOM 660 O O . LYS A 1 84 ? -3.291 16.210 6.727 1.00 83.75 84 LYS A O 1
ATOM 665 N N . TRP A 1 85 ? -4.150 14.632 5.394 1.00 86.88 85 TRP A N 1
ATOM 666 C CA . TRP A 1 85 ? -5.352 14.370 6.197 1.00 86.88 85 TRP A CA 1
ATOM 667 C C . TRP A 1 85 ? -5.095 13.422 7.385 1.00 86.88 85 TRP A C 1
ATOM 669 O O . TRP A 1 85 ? -5.915 13.344 8.294 1.00 86.88 85 TRP A O 1
ATOM 679 N N . CYS A 1 86 ? -3.940 12.757 7.396 1.00 82.81 86 CYS A N 1
ATOM 680 C CA . CYS A 1 86 ? -3.442 11.862 8.436 1.00 82.81 86 CYS A CA 1
ATOM 681 C C . CYS A 1 86 ? -2.086 12.313 8.995 1.00 82.81 86 CYS A C 1
ATOM 683 O O . CYS A 1 86 ? -1.350 11.491 9.527 1.00 82.81 86 CYS A O 1
ATOM 685 N N . SER A 1 87 ? -1.760 13.609 8.948 1.00 79.62 87 SER A N 1
ATOM 686 C CA . SER A 1 87 ? -0.473 14.132 9.438 1.00 79.62 87 SER A CA 1
ATOM 687 C C . SER A 1 87 ? -0.199 13.822 10.915 1.00 79.62 87 SER A C 1
ATOM 689 O O . SER A 1 87 ? 0.937 13.855 11.361 1.00 79.62 87 SER A O 1
ATOM 691 N N . PHE A 1 88 ? -1.241 13.529 11.695 1.00 81.75 88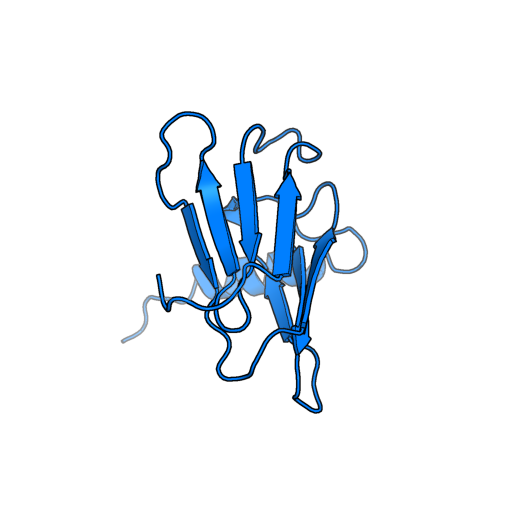 PHE A N 1
ATOM 692 C CA . PHE A 1 88 ? -1.096 13.118 13.088 1.00 81.75 88 PHE A CA 1
ATOM 693 C C . PHE A 1 88 ? -0.513 11.705 13.243 1.00 81.75 88 PHE A C 1
ATOM 695 O O . PHE A 1 88 ? 0.060 11.412 14.285 1.00 81.75 88 PHE A O 1
ATOM 702 N N . LEU A 1 89 ? -0.637 10.835 12.229 1.00 81.31 89 LEU A N 1
ATOM 703 C CA . LEU A 1 89 ? -0.041 9.497 12.272 1.00 81.31 89 LEU A CA 1
ATOM 704 C C . LEU A 1 89 ? 1.479 9.567 12.353 1.00 81.31 89 LEU A C 1
ATOM 706 O O . LEU A 1 89 ? 2.029 8.794 13.124 1.00 81.31 89 LEU A O 1
ATOM 710 N N . ASP A 1 90 ? 2.112 10.512 11.650 1.00 81.38 90 ASP A N 1
ATOM 711 C CA . ASP A 1 90 ? 3.560 10.741 11.737 1.00 81.38 90 ASP A CA 1
ATOM 712 C C . ASP A 1 90 ? 3.980 10.992 13.184 1.00 81.38 90 ASP A C 1
ATOM 714 O O . ASP A 1 90 ? 4.847 10.293 13.699 1.00 81.38 90 ASP A O 1
ATOM 718 N N . ASN A 1 91 ? 3.273 11.891 13.875 1.00 80.81 91 ASN A N 1
ATOM 719 C CA . ASN A 1 91 ? 3.541 12.196 15.279 1.00 80.81 91 ASN A CA 1
ATOM 720 C C . ASN A 1 91 ? 3.334 10.974 16.185 1.00 80.81 91 ASN A C 1
ATOM 722 O O . ASN A 1 91 ? 4.147 10.724 17.067 1.00 80.81 91 ASN A O 1
ATOM 726 N N . ILE A 1 92 ? 2.256 10.199 15.986 1.00 81.00 92 ILE A N 1
ATOM 727 C CA . ILE A 1 92 ? 2.024 8.983 16.783 1.00 81.00 92 ILE A CA 1
ATOM 728 C C . ILE A 1 92 ? 3.144 7.971 16.538 1.00 81.00 92 ILE A C 1
ATOM 730 O O . ILE A 1 92 ? 3.612 7.356 17.491 1.00 81.00 92 ILE A O 1
ATOM 734 N N . THR A 1 93 ? 3.548 7.762 15.282 1.00 78.31 93 THR A N 1
ATOM 735 C CA . THR A 1 93 ? 4.614 6.811 14.956 1.00 78.31 93 THR A CA 1
ATOM 736 C C . THR A 1 93 ? 5.961 7.264 15.491 1.00 78.31 93 THR A C 1
ATOM 738 O O . THR A 1 93 ? 6.667 6.436 16.049 1.00 78.31 93 THR A O 1
ATOM 741 N N . GLU A 1 94 ? 6.274 8.556 15.413 1.00 79.06 94 GLU A N 1
ATOM 742 C CA . GLU A 1 94 ? 7.493 9.139 15.975 1.00 79.06 94 GLU A CA 1
ATOM 743 C C . GLU A 1 94 ? 7.515 8.975 17.503 1.00 79.06 94 GLU A C 1
ATOM 745 O O . GLU A 1 94 ? 8.479 8.457 18.057 1.00 79.06 94 GLU A O 1
ATOM 750 N N . GLU A 1 95 ? 6.402 9.252 18.192 1.00 76.69 95 GLU A N 1
ATOM 751 C CA . GLU A 1 95 ? 6.281 8.990 19.633 1.00 76.69 95 GLU A CA 1
ATOM 752 C C . GLU A 1 95 ? 6.432 7.502 20.002 1.00 76.69 95 GLU A C 1
ATOM 754 O O . GLU A 1 95 ? 6.832 7.171 21.122 1.00 76.69 95 GLU A O 1
ATOM 759 N N . LEU A 1 96 ? 6.044 6.592 19.106 1.00 74.56 96 LEU A N 1
ATOM 760 C CA . LEU A 1 96 ? 6.140 5.146 19.310 1.00 74.56 96 LEU A CA 1
ATOM 761 C C . LEU A 1 96 ? 7.568 4.644 19.039 1.00 74.56 96 LEU A C 1
ATOM 763 O O . LEU A 1 96 ? 8.034 3.752 19.747 1.00 74.56 96 LEU A O 1
ATOM 767 N N . GLU A 1 97 ? 8.270 5.258 18.081 1.00 69.94 97 GLU A N 1
ATOM 768 C CA . GLU A 1 97 ? 9.704 5.080 17.814 1.00 69.94 97 GLU A CA 1
ATOM 769 C C . GLU A 1 97 ? 10.599 5.684 18.906 1.00 69.94 97 GLU A C 1
ATOM 771 O O . GLU A 1 97 ? 11.703 5.187 19.120 1.00 69.94 97 GLU A O 1
ATOM 776 N N . GLU A 1 98 ? 10.130 6.689 19.650 1.00 64.06 98 GLU A N 1
ATOM 777 C CA . GLU A 1 98 ? 10.834 7.229 20.823 1.00 64.06 98 GLU A CA 1
ATOM 778 C C . GLU A 1 98 ? 10.657 6.372 22.094 1.00 64.06 98 GLU A C 1
ATOM 780 O O . GLU A 1 98 ? 11.499 6.416 22.992 1.00 64.06 98 GLU A O 1
ATOM 785 N N . LYS A 1 99 ? 9.600 5.548 22.183 1.00 58.16 99 LYS A N 1
ATOM 786 C CA . LYS A 1 99 ? 9.291 4.690 23.351 1.00 58.16 99 LYS A CA 1
ATOM 787 C C . LYS A 1 99 ? 9.782 3.218 23.331 1.00 58.16 99 LYS A C 1
ATOM 789 O O . LYS A 1 99 ? 9.401 2.495 24.254 1.00 58.16 99 LYS A O 1
ATOM 794 N N . PRO A 1 100 ? 10.613 2.691 22.404 1.00 51.09 100 PRO A N 1
ATOM 795 C CA . PRO A 1 100 ? 10.945 1.266 22.366 1.00 51.09 100 PRO A CA 1
ATOM 796 C C . PRO A 1 100 ? 12.058 0.863 23.354 1.00 51.09 100 PRO A C 1
ATOM 798 O O . PRO A 1 100 ? 12.689 -0.177 23.174 1.00 51.09 100 PRO A O 1
ATOM 801 N N . SER A 1 101 ? 12.303 1.636 24.415 1.00 52.66 101 SER A N 1
ATOM 802 C CA . SER A 1 101 ? 13.275 1.289 25.456 1.00 52.66 101 SER A CA 1
ATOM 803 C C . SER A 1 101 ? 12.752 1.578 26.862 1.00 52.66 101 SER A C 1
ATOM 805 O O . SER A 1 101 ? 13.247 2.480 27.523 1.00 52.66 101 SER A O 1
ATOM 807 N N . ASP A 1 102 ? 11.783 0.790 27.320 1.00 44.50 102 ASP A N 1
ATOM 808 C CA . ASP A 1 102 ? 11.580 0.535 28.750 1.00 44.50 102 ASP 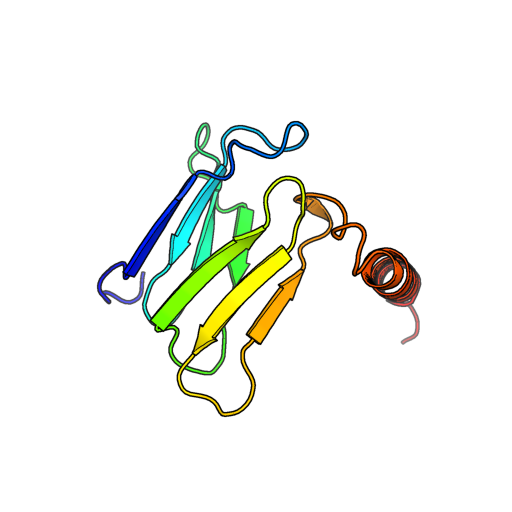A CA 1
ATOM 809 C C . ASP A 1 102 ? 10.957 -0.859 28.942 1.00 44.50 102 ASP A C 1
ATOM 811 O O . ASP A 1 102 ? 9.746 -1.005 29.117 1.00 44.50 102 ASP A O 1
ATOM 815 N N . THR A 1 103 ? 11.797 -1.901 28.844 1.00 34.59 103 THR A N 1
ATOM 816 C CA . THR A 1 103 ? 12.001 -3.022 29.804 1.00 34.59 103 THR A CA 1
ATOM 817 C C . THR A 1 103 ? 12.629 -4.230 29.108 1.00 34.59 103 THR A C 1
ATOM 819 O O . THR A 1 103 ? 12.038 -4.731 28.127 1.00 34.59 103 THR A O 1
#

InterPro domains:
  IPR011047 Quinoprotein alcohol dehydrogenase-like superfamily [SSF50998] (4-78)
  IPR040382 Nucleolar protein 10/Enp2 [PTHR14927] (2-102)
  IPR056551 Nucleolar protein 10-like, N-terminal domain [PF23098] (2-99)

Foldseek 3Di:
DPPADFQDKDALCLAPVDHQKIWIDGQFKIWIAGNPPRDTPDIDGDPFTFNDKDDDGQAQKIWTDTPDPDTDIDGDVVSHADPPVVNVVNVVVVVVVVPPDDD

Mean predicted aligned error: 7.42 Å

pLDDT: mean 81.91, std 11.28, range [34.59, 91.25]

Solvent-accessible surface area (backbone atoms only — not comparable to full-atom values): 6068 Å² total; per-residue (Å²): 134,92,84,63,67,74,70,45,76,47,76,43,58,69,22,89,89,42,62,55,32,36,37,42,26,32,40,54,39,37,36,31,29,35,66,86,80,64,46,79,73,48,78,48,71,58,97,54,49,37,73,46,76,47,72,45,79,66,26,20,39,34,41,35,44,43,85,52,94,70,67,47,73,48,75,40,70,93,59,25,52,53,50,87,95,42,50,64,53,48,55,54,50,50,58,52,68,71,56,82,80,85,133

Nearest PDB structures (foldseek):
  6ke6-assembly1_RA  TM=9.689E-01  e=3.511E-11  Saccharomyces cerevisiae S288C
  5wlc-assembly1_LV  TM=9.633E-01  e=6.411E-10  Saccharomyces cerevisiae BY4741
  7mq9-assembly1_NW  TM=9.553E-01  e=3.999E-07  Homo sapiens
  7zu0-assembly1_A  TM=6.014E-01  e=5.910E-02  Saccharomyces cerevisiae
  4uuy-assembly1_B  TM=6.280E-01  e=6.624E-02  Saccharomyces cerevisiae